Protein AF-A0A1H7N3N0-F1 (afdb_monomer)

Secondary structure (DSSP, 8-state):
------SS-GGG--HHHHHHHHHHHHHHHHHHHHHHHHHHHHHHHHHHHHHHHHHHHHHHHHHHHHHHHHHH-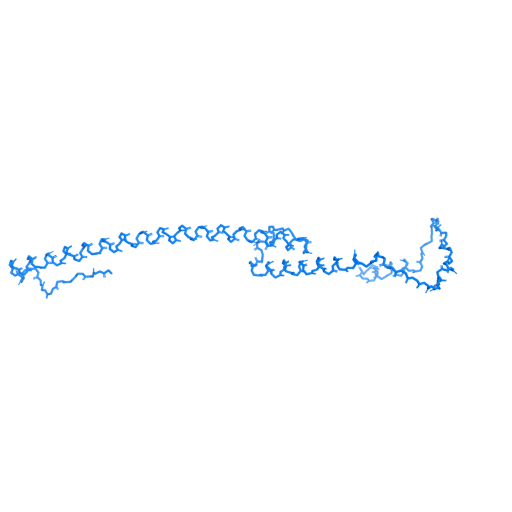--HHHHHHHS-HHHHHHHHHHHHHHHHHHHGGG-------------------------S----HHHHHHHHHHHHHHT-

Organism: Haloferax larsenii (NCBI:txid302484)

pLDDT: mean 78.75, std 17.28, range [38.41, 94.5]

Structure (mmCIF, N/CA/C/O backbone):
data_AF-A0A1H7N3N0-F1
#
_entry.id   AF-A0A1H7N3N0-F1
#
loop_
_atom_site.group_PDB
_atom_site.id
_atom_site.type_symbol
_atom_site.label_atom_id
_atom_site.label_alt_id
_atom_site.label_comp_id
_atom_site.label_asym_id
_atom_site.label_entity_id
_atom_site.label_seq_id
_atom_site.pdbx_PDB_ins_code
_atom_site.Cartn_x
_atom_site.Cartn_y
_atom_site.Cartn_z
_atom_site.occupancy
_atom_site.B_iso_or_equiv
_atom_site.auth_seq_id
_atom_site.auth_comp_id
_atom_site.auth_asym_id
_atom_site.auth_atom_id
_atom_site.pdbx_PDB_model_num
ATOM 1 N N . MET A 1 1 ? -7.868 1.789 20.346 1.00 76.38 1 MET A N 1
ATOM 2 C CA . MET A 1 1 ? -9.076 1.002 20.660 1.00 76.38 1 MET A CA 1
ATOM 3 C C . MET A 1 1 ? -9.154 0.824 22.167 1.00 76.38 1 MET A C 1
ATOM 5 O O . MET A 1 1 ? -8.214 0.307 22.762 1.00 76.38 1 MET A O 1
ATOM 9 N N . HIS A 1 2 ? -10.212 1.336 22.781 1.00 80.19 2 HIS A N 1
ATOM 10 C CA . HIS A 1 2 ? -10.445 1.282 24.217 1.00 80.19 2 HIS A CA 1
ATOM 11 C C . HIS A 1 2 ? -11.038 -0.070 24.599 1.00 80.19 2 HIS A C 1
ATOM 13 O O . HIS A 1 2 ? -12.062 -0.484 24.055 1.00 80.19 2 HIS A O 1
ATOM 19 N N . GLU A 1 3 ? -10.396 -0.742 25.548 1.00 79.00 3 GLU A N 1
ATOM 20 C CA . GLU A 1 3 ? -10.903 -1.964 26.162 1.00 79.00 3 GLU A CA 1
ATOM 21 C C . GLU A 1 3 ? -11.674 -1.606 27.436 1.00 79.00 3 GLU A C 1
ATOM 23 O O . GLU A 1 3 ? -11.268 -0.729 28.208 1.00 79.00 3 GLU A O 1
ATOM 28 N N . PHE A 1 4 ? -12.810 -2.267 27.644 1.00 80.06 4 PHE A N 1
ATOM 29 C CA . PHE A 1 4 ? -13.649 -2.052 28.813 1.00 80.06 4 PHE A CA 1
ATOM 30 C C . PHE A 1 4 ? -13.531 -3.231 29.774 1.00 80.06 4 PHE A C 1
ATOM 32 O O . PHE A 1 4 ? -13.734 -4.380 29.385 1.00 80.06 4 PHE A O 1
ATOM 39 N N . SER A 1 5 ? -13.234 -2.942 31.038 1.00 78.88 5 SER A N 1
ATOM 40 C CA . SER A 1 5 ? -13.177 -3.935 32.104 1.00 78.88 5 SER A CA 1
ATOM 41 C C . SER A 1 5 ? -13.944 -3.441 33.323 1.00 78.88 5 SER A C 1
ATOM 43 O O . SER A 1 5 ? -13.893 -2.266 33.686 1.00 78.88 5 SER A O 1
ATOM 45 N N . LEU A 1 6 ? -14.680 -4.357 33.949 1.00 81.38 6 LEU A N 1
ATOM 46 C CA . LEU A 1 6 ? -15.375 -4.081 35.197 1.00 81.38 6 LEU A CA 1
ATOM 47 C C . LEU A 1 6 ? -14.396 -4.236 36.361 1.00 81.38 6 LEU A C 1
ATOM 49 O O . LEU A 1 6 ? -13.661 -5.219 36.449 1.00 81.38 6 LEU A O 1
ATOM 53 N N . THR A 1 7 ? -14.398 -3.270 37.273 1.00 77.75 7 THR A N 1
ATOM 54 C CA . THR A 1 7 ? -13.578 -3.300 38.493 1.00 77.75 7 THR A CA 1
ATOM 55 C C . THR A 1 7 ? -14.161 -4.193 39.592 1.00 77.75 7 THR A C 1
ATOM 57 O O . THR A 1 7 ? -13.422 -4.587 40.494 1.00 77.75 7 THR A O 1
ATOM 60 N N . LYS A 1 8 ? -15.458 -4.525 39.521 1.00 84.19 8 LYS A N 1
ATOM 61 C CA . LYS A 1 8 ? -16.189 -5.431 40.423 1.00 84.19 8 LYS A CA 1
ATOM 62 C C . LYS A 1 8 ? -17.262 -6.198 39.649 1.00 84.19 8 LYS A C 1
ATOM 64 O O . LYS A 1 8 ? -17.670 -5.757 38.575 1.00 84.19 8 LYS A O 1
ATOM 69 N N . ASP A 1 9 ? -17.742 -7.304 40.211 1.00 85.81 9 ASP A N 1
ATOM 70 C CA . ASP A 1 9 ? -18.910 -7.996 39.666 1.00 85.81 9 ASP A CA 1
ATOM 71 C C . ASP A 1 9 ? -20.162 -7.113 39.753 1.00 85.81 9 ASP A C 1
ATOM 73 O O . ASP A 1 9 ? -20.356 -6.359 40.707 1.00 85.81 9 ASP A O 1
ATOM 77 N N . ILE A 1 10 ? -21.038 -7.239 38.755 1.00 83.31 10 ILE A N 1
ATOM 78 C CA . ILE A 1 10 ? -22.263 -6.431 38.611 1.00 83.31 10 ILE A CA 1
ATOM 79 C C . ILE A 1 10 ? -23.174 -6.567 39.843 1.00 83.31 10 ILE A C 1
ATOM 81 O O . ILE A 1 10 ? -23.857 -5.618 40.215 1.00 83.31 10 ILE A O 1
ATOM 85 N N . GLU A 1 11 ? -23.170 -7.733 40.495 1.00 86.44 11 GLU A N 1
ATOM 86 C CA . GLU A 1 11 ? -23.964 -8.010 41.702 1.00 86.44 11 GLU A CA 1
ATOM 87 C C . GLU A 1 11 ? -23.444 -7.283 42.956 1.00 86.44 11 GLU A C 1
ATOM 89 O O . GLU A 1 11 ? -24.184 -7.122 43.926 1.00 86.44 11 GLU A O 1
ATOM 94 N N . GLU A 1 12 ? -22.186 -6.836 42.939 1.00 88.56 12 GLU A N 1
ATOM 95 C CA . GLU A 1 12 ? -21.535 -6.121 44.042 1.00 88.56 12 GLU A CA 1
ATOM 96 C C . GLU A 1 12 ? -21.549 -4.596 43.856 1.00 88.56 12 GLU A C 1
ATOM 98 O O . GLU A 1 12 ? -21.113 -3.868 44.753 1.00 88.56 12 GLU A O 1
ATOM 103 N N . MET A 1 13 ? -22.031 -4.118 42.704 1.00 88.50 13 MET A N 1
ATOM 104 C CA . MET A 1 13 ? -22.108 -2.699 42.371 1.00 88.50 13 MET A CA 1
ATOM 105 C C . MET A 1 13 ? -23.418 -2.075 42.855 1.00 88.50 13 MET A C 1
ATOM 107 O O . MET A 1 13 ? -24.501 -2.641 42.686 1.00 88.50 13 MET A O 1
ATOM 111 N N . ASP A 1 14 ? -23.334 -0.874 43.427 1.00 90.88 14 ASP A N 1
ATOM 112 C CA . ASP A 1 14 ? -24.531 -0.090 43.738 1.00 90.88 14 ASP A CA 1
ATOM 113 C C . ASP A 1 14 ? -25.118 0.612 42.492 1.00 90.88 14 ASP A C 1
ATOM 115 O O . ASP A 1 14 ? -24.517 0.655 41.419 1.00 90.88 14 ASP A O 1
ATOM 119 N N . GLU A 1 15 ? -26.336 1.157 42.601 1.00 87.62 15 GLU A N 1
ATOM 120 C CA . GLU A 1 15 ? -27.025 1.809 41.471 1.00 87.62 15 GLU A CA 1
ATOM 121 C C . GLU A 1 15 ? -26.244 3.012 40.902 1.00 87.62 15 GLU A C 1
ATOM 123 O O . GLU A 1 15 ? -26.359 3.320 39.713 1.00 87.62 15 GLU A O 1
ATOM 128 N N . GLY A 1 16 ? -25.459 3.702 41.734 1.00 90.62 16 GLY A N 1
ATOM 129 C CA . GLY A 1 16 ? -24.619 4.820 41.309 1.00 90.62 16 GLY A CA 1
ATOM 130 C C . GLY A 1 16 ? -23.385 4.344 40.547 1.00 90.62 16 GLY A C 1
ATOM 131 O O . GLY A 1 16 ? -23.084 4.887 39.484 1.00 90.62 16 GLY A O 1
ATOM 132 N N . GLU A 1 17 ? -22.723 3.303 41.054 1.00 88.19 17 GLU A N 1
ATOM 133 C CA . GLU A 1 17 ? -21.602 2.627 40.397 1.00 88.19 17 GLU A CA 1
ATOM 134 C C . GLU A 1 17 ? -22.037 2.076 39.029 1.00 88.19 17 GLU A C 1
ATOM 136 O O . GLU A 1 17 ? -21.415 2.404 38.023 1.00 88.19 17 GLU A O 1
ATOM 141 N N . LEU A 1 18 ? -23.168 1.364 38.950 1.00 88.06 18 LEU A N 1
ATOM 142 C CA . LEU A 1 18 ? -23.697 0.824 37.689 1.00 88.06 18 LEU A CA 1
ATOM 143 C C . LEU A 1 18 ? -23.977 1.909 36.641 1.00 88.06 18 LEU A C 1
ATOM 145 O O . LEU A 1 18 ? -23.667 1.720 35.465 1.00 88.06 18 LEU A O 1
ATOM 149 N N . ARG A 1 19 ? -24.555 3.047 37.050 1.00 89.69 19 ARG A N 1
ATOM 150 C CA . ARG A 1 19 ? -24.789 4.177 36.136 1.00 89.69 19 ARG A CA 1
ATOM 151 C C . ARG A 1 19 ? -23.481 4.781 35.643 1.00 89.69 19 ARG A C 1
ATOM 153 O O . ARG A 1 19 ? -23.329 4.948 34.443 1.00 89.69 19 ARG A O 1
ATOM 160 N N . SER A 1 20 ? -22.532 5.041 36.541 1.00 89.31 20 SER A N 1
ATOM 161 C CA . SER A 1 20 ? -21.233 5.605 36.158 1.00 89.31 20 SER A CA 1
ATOM 162 C C . SER A 1 20 ? -20.467 4.680 35.214 1.00 89.31 20 SER A C 1
ATOM 164 O O . SER A 1 20 ? -19.852 5.141 34.260 1.00 89.31 20 SER A O 1
ATOM 166 N N . THR A 1 21 ? -20.507 3.374 35.471 1.00 89.44 21 THR A N 1
ATOM 167 C CA . THR A 1 21 ? -19.866 2.354 34.640 1.00 89.44 21 THR A CA 1
ATOM 168 C C . THR A 1 21 ? -20.527 2.251 33.263 1.00 89.44 21 THR A C 1
ATOM 170 O O . THR A 1 21 ? -19.831 2.081 32.264 1.00 89.44 21 THR A O 1
ATOM 173 N N . LEU A 1 22 ? -21.855 2.401 33.185 1.00 89.19 22 LEU A N 1
ATOM 174 C CA . LEU A 1 22 ? -22.575 2.482 31.913 1.00 89.19 22 LEU A CA 1
ATOM 175 C C . LEU A 1 22 ? -22.229 3.761 31.138 1.00 89.19 22 LEU A C 1
ATOM 177 O O . LEU A 1 22 ? -22.007 3.684 29.933 1.00 89.19 22 LEU A O 1
ATOM 181 N N . ASP A 1 23 ? -22.160 4.910 31.809 1.00 92.50 23 ASP A N 1
ATOM 182 C CA . ASP A 1 23 ? -21.795 6.182 31.179 1.00 92.50 23 ASP A CA 1
ATOM 183 C C . ASP A 1 23 ? -20.370 6.113 30.599 1.00 92.50 23 ASP A C 1
ATOM 185 O O . ASP A 1 23 ? -20.164 6.439 29.430 1.00 92.50 23 ASP A O 1
ATOM 189 N N . GLU A 1 24 ? -19.411 5.575 31.363 1.00 89.88 24 GLU A N 1
ATOM 190 C CA . GLU A 1 24 ? -18.029 5.354 30.910 1.00 89.88 24 GLU A CA 1
ATOM 191 C C . GLU A 1 24 ? -17.956 4.368 29.730 1.00 89.88 24 GLU A C 1
ATOM 193 O O . GLU A 1 24 ? -17.179 4.562 28.793 1.00 89.88 24 GLU A O 1
ATOM 198 N N . PHE A 1 25 ? -18.765 3.303 29.749 1.00 91.31 25 PHE A N 1
ATOM 199 C CA . PHE A 1 25 ? -18.850 2.366 28.629 1.00 91.31 25 PHE A CA 1
ATOM 200 C C . PHE A 1 25 ? -19.358 3.053 27.359 1.00 91.31 25 PHE A C 1
ATOM 202 O O . PHE A 1 25 ? -18.787 2.860 26.287 1.00 91.31 25 PHE A O 1
ATOM 209 N N . MET A 1 26 ? -20.422 3.851 27.472 1.00 92.75 26 MET A N 1
ATOM 210 C CA . MET A 1 26 ? -21.022 4.544 26.332 1.00 92.75 26 MET A CA 1
ATOM 211 C C . MET A 1 26 ? -20.077 5.594 25.742 1.00 92.75 26 MET A C 1
ATOM 213 O O . MET A 1 26 ? -20.003 5.711 24.520 1.00 92.75 26 MET A O 1
ATOM 217 N N . GLU A 1 27 ? -19.328 6.308 26.583 1.00 93.00 27 GLU A N 1
ATOM 218 C CA . GLU A 1 27 ? -18.291 7.250 26.152 1.00 93.00 27 GLU A CA 1
ATOM 219 C C . GLU A 1 27 ? -17.182 6.530 25.372 1.00 93.00 27 GLU A C 1
ATOM 221 O O . GLU A 1 27 ? -16.959 6.833 24.200 1.00 93.00 27 GLU A O 1
ATOM 226 N N . LYS A 1 28 ? -16.578 5.484 25.952 1.00 92.31 28 LYS A N 1
ATOM 227 C CA . LYS A 1 28 ? -15.534 4.692 25.274 1.00 92.31 28 LYS A CA 1
ATOM 228 C C . LYS A 1 28 ? -16.033 4.009 24.004 1.00 92.31 28 LYS A C 1
ATOM 230 O O . LYS A 1 28 ? -15.277 3.841 23.050 1.00 92.31 28 LYS A O 1
ATOM 235 N N . HIS A 1 29 ? -17.293 3.578 23.981 1.00 93.56 29 HIS A N 1
ATOM 236 C CA . HIS A 1 29 ? -17.906 3.016 22.783 1.00 93.56 29 HIS A CA 1
ATOM 237 C C . HIS A 1 29 ? -18.025 4.075 21.684 1.00 93.56 29 HIS A C 1
ATOM 239 O O . HIS A 1 29 ? -17.680 3.790 20.543 1.00 93.56 29 HIS A O 1
ATOM 245 N N . ALA A 1 30 ? -18.476 5.289 22.010 1.00 92.25 30 ALA A N 1
ATOM 246 C CA . ALA A 1 30 ? -18.555 6.381 21.044 1.00 92.25 30 ALA A CA 1
ATOM 247 C C . ALA A 1 30 ? -17.172 6.746 20.481 1.00 92.25 30 ALA A C 1
ATOM 249 O O . ALA A 1 30 ? -17.029 6.871 19.268 1.00 92.25 30 ALA A O 1
ATOM 250 N N . GLU A 1 31 ? -16.148 6.821 21.335 1.00 93.75 31 GLU A N 1
ATOM 251 C CA . GLU A 1 31 ? -14.759 7.045 20.912 1.00 93.75 31 GLU A CA 1
ATOM 252 C C . GLU A 1 31 ? -14.239 5.919 20.007 1.00 93.75 31 GLU A C 1
ATOM 254 O O . GLU A 1 31 ? -13.577 6.179 19.008 1.00 93.75 31 GLU A O 1
ATOM 259 N N . ASN A 1 32 ? -14.557 4.660 20.323 1.00 92.88 32 ASN A N 1
ATOM 260 C CA . ASN A 1 32 ? -14.174 3.517 19.496 1.00 92.88 32 ASN A CA 1
ATOM 261 C C . ASN A 1 32 ? -14.867 3.508 18.135 1.00 92.88 32 ASN A C 1
ATOM 263 O O . ASN A 1 32 ? -14.227 3.137 17.158 1.00 92.88 32 ASN A O 1
ATOM 267 N N . VAL A 1 33 ? -16.151 3.874 18.079 1.00 93.94 33 VAL A N 1
ATOM 268 C CA . VAL A 1 33 ? -16.883 4.002 16.812 1.00 93.94 33 VAL A CA 1
ATOM 269 C C . VAL A 1 33 ? -16.235 5.083 15.964 1.00 93.94 33 VAL A C 1
ATOM 271 O O . VAL A 1 33 ? -15.862 4.806 14.836 1.00 93.94 33 VAL A O 1
ATOM 274 N N . GLN A 1 34 ? -15.992 6.263 16.536 1.00 94.31 34 GLN A N 1
ATOM 275 C CA . GLN A 1 34 ? -15.339 7.345 15.807 1.00 94.31 34 GLN A CA 1
ATOM 276 C C . GLN A 1 34 ? -13.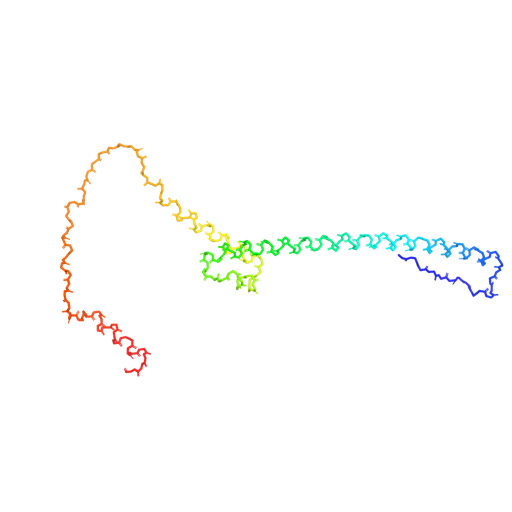943 6.943 15.309 1.00 94.31 34 GLN A C 1
ATOM 278 O O . GLN A 1 34 ? -13.630 7.132 14.144 1.00 94.31 34 GLN A O 1
ATOM 283 N N . ALA A 1 35 ? -13.122 6.329 16.165 1.00 92.50 35 ALA A N 1
ATOM 284 C CA . ALA A 1 35 ? -11.792 5.873 15.771 1.00 92.50 35 ALA A CA 1
ATOM 285 C C . ALA A 1 35 ? -11.827 4.754 14.716 1.00 92.50 35 ALA A C 1
ATOM 287 O O . ALA A 1 35 ? -10.849 4.565 13.999 1.00 92.50 35 ALA A O 1
ATOM 288 N N . PHE A 1 36 ? -12.909 3.974 14.658 1.00 93.75 36 PHE A N 1
ATOM 289 C CA . PHE A 1 36 ? -13.108 2.975 13.614 1.00 93.75 36 PHE A CA 1
ATOM 290 C C . PHE A 1 36 ? -13.518 3.631 12.295 1.00 93.75 36 PHE A C 1
ATOM 292 O O . PHE A 1 36 ? -12.947 3.275 11.272 1.00 93.75 36 PHE A O 1
ATOM 299 N N . ASP A 1 37 ? -14.432 4.602 12.334 1.00 94.31 37 ASP A N 1
ATOM 300 C CA . ASP A 1 37 ? -14.846 5.376 11.160 1.00 94.31 37 ASP A CA 1
ATOM 301 C C . ASP A 1 37 ? -13.635 6.110 10.547 1.00 94.31 37 ASP A C 1
ATOM 303 O O . ASP A 1 37 ? -13.376 5.989 9.353 1.00 94.31 37 ASP A O 1
ATOM 307 N N . ASP A 1 38 ? -12.818 6.768 11.380 1.00 94.31 38 ASP A N 1
ATOM 308 C CA . ASP A 1 38 ? -11.580 7.433 10.944 1.00 94.31 38 ASP A CA 1
ATOM 309 C C . ASP A 1 38 ? -10.595 6.432 10.297 1.00 94.31 38 ASP A C 1
ATOM 311 O O . ASP A 1 38 ? -9.940 6.735 9.300 1.00 94.31 38 ASP A O 1
ATOM 315 N N . LEU A 1 39 ? -10.490 5.213 10.845 1.00 93.69 39 LEU A N 1
ATOM 316 C CA . LEU A 1 39 ? -9.632 4.163 10.289 1.00 93.69 39 LEU A CA 1
ATOM 317 C C . LEU A 1 39 ? -10.174 3.631 8.954 1.00 93.69 39 LEU A C 1
ATOM 319 O O . LEU A 1 39 ? -9.390 3.295 8.071 1.00 93.69 39 LEU A O 1
ATOM 323 N N . GLU A 1 40 ? -11.494 3.512 8.809 1.00 94.38 40 GLU A N 1
ATOM 324 C CA . GLU A 1 40 ? -12.134 3.091 7.561 1.00 94.38 40 GLU A CA 1
ATOM 325 C C . GLU A 1 40 ? -11.855 4.103 6.442 1.00 94.38 40 GLU A C 1
ATOM 327 O O . GLU A 1 40 ? -11.458 3.699 5.345 1.00 94.38 40 GLU A O 1
ATOM 332 N N . ASP A 1 41 ? -11.944 5.399 6.751 1.00 94.50 41 ASP A N 1
ATOM 333 C CA . ASP A 1 41 ? -11.584 6.484 5.834 1.00 94.50 41 ASP A CA 1
ATOM 334 C C . ASP A 1 41 ? -10.093 6.432 5.445 1.00 94.50 41 ASP A C 1
ATOM 336 O O . ASP A 1 41 ? -9.756 6.501 4.259 1.00 94.50 41 ASP A O 1
ATOM 340 N N . GLU A 1 42 ? -9.185 6.242 6.412 1.00 93.94 42 GLU A N 1
ATOM 341 C CA . GLU A 1 42 ? -7.750 6.093 6.127 1.00 93.94 42 GLU A CA 1
ATOM 342 C C . GLU A 1 42 ? -7.464 4.869 5.245 1.00 93.94 42 GLU A C 1
ATOM 344 O O . GLU A 1 42 ? -6.672 4.943 4.304 1.00 93.94 42 GLU A O 1
ATOM 349 N N . VAL A 1 43 ? -8.104 3.729 5.524 1.00 93.81 43 VAL A N 1
ATOM 350 C CA . VAL A 1 43 ? -7.938 2.503 4.731 1.00 93.81 43 VAL A CA 1
ATOM 351 C C . VAL A 1 43 ? -8.424 2.710 3.300 1.00 93.81 43 VAL A C 1
ATOM 353 O O . VAL A 1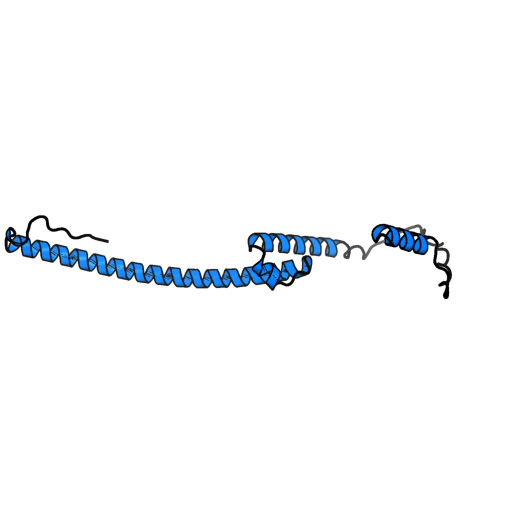 43 ? -7.742 2.271 2.372 1.00 93.81 43 VAL A O 1
ATOM 356 N N . ALA A 1 44 ? -9.554 3.393 3.104 1.00 94.38 44 ALA A N 1
ATOM 357 C CA . ALA A 1 44 ? -10.044 3.736 1.775 1.00 94.38 44 ALA A CA 1
ATOM 358 C C . ALA A 1 44 ? -9.039 4.624 1.021 1.00 94.38 44 ALA A C 1
ATOM 360 O O . ALA A 1 44 ? -8.666 4.301 -0.107 1.00 94.38 44 ALA A O 1
ATOM 361 N N . GLU A 1 45 ? -8.514 5.671 1.666 1.00 93.56 45 GLU A N 1
ATOM 362 C CA . GLU A 1 45 ? -7.505 6.554 1.069 1.00 93.56 45 GLU A CA 1
ATOM 363 C C . GLU A 1 45 ? -6.221 5.794 0.691 1.00 93.56 45 GLU A C 1
ATOM 365 O O . GLU A 1 45 ? -5.663 5.994 -0.391 1.00 93.56 45 GLU A O 1
ATOM 370 N N . TYR A 1 46 ? -5.728 4.909 1.563 1.00 93.38 46 TYR A N 1
ATOM 371 C CA . TYR A 1 46 ? -4.552 4.097 1.249 1.00 93.38 46 TYR A CA 1
ATOM 372 C C . TYR A 1 46 ? -4.825 3.091 0.134 1.00 93.38 46 TYR A C 1
ATOM 374 O O . TYR A 1 46 ? -3.939 2.876 -0.689 1.00 93.38 46 TYR A O 1
ATOM 382 N N . SER A 1 47 ? -6.024 2.510 0.070 1.00 94.06 47 SER A N 1
ATOM 383 C CA . SER A 1 47 ? -6.409 1.605 -1.015 1.00 94.06 47 SER A CA 1
ATOM 384 C C . SER A 1 47 ? -6.389 2.323 -2.363 1.00 94.06 47 SER A C 1
ATOM 386 O O . SER A 1 47 ? -5.763 1.835 -3.299 1.00 94.06 47 SER A O 1
ATOM 388 N N . GLU A 1 48 ? -6.985 3.515 -2.448 1.00 93.75 48 GLU A N 1
ATOM 389 C CA . GLU A 1 48 ? -6.967 4.329 -3.670 1.00 93.75 48 GLU A CA 1
ATOM 390 C C . GLU A 1 48 ? -5.538 4.718 -4.079 1.00 93.75 48 GLU A C 1
ATOM 392 O O . GLU A 1 48 ? -5.178 4.658 -5.255 1.00 93.75 48 GLU A O 1
ATOM 397 N N . LYS A 1 49 ? -4.684 5.079 -3.111 1.00 93.88 49 LYS A N 1
ATOM 398 C CA . LYS A 1 49 ? -3.270 5.384 -3.383 1.00 93.88 49 LYS A CA 1
ATOM 399 C C . LYS A 1 49 ? -2.493 4.170 -3.875 1.00 93.88 49 LYS A C 1
ATOM 401 O O . LYS A 1 49 ? -1.631 4.332 -4.734 1.00 93.88 49 LYS A O 1
ATOM 406 N N . VAL A 1 50 ? -2.751 2.986 -3.322 1.00 93.81 50 VAL A N 1
ATOM 407 C CA . VAL A 1 50 ? -2.103 1.746 -3.765 1.00 93.81 50 VAL A CA 1
ATOM 408 C C . VAL A 1 50 ? -2.511 1.434 -5.199 1.00 93.81 50 VAL A C 1
ATOM 410 O O . VAL A 1 50 ? -1.624 1.247 -6.022 1.00 93.81 50 VAL A O 1
ATOM 413 N N . GLU A 1 51 ? -3.804 1.485 -5.526 1.00 94.00 51 GLU A N 1
ATOM 414 C CA . GLU A 1 51 ? -4.280 1.261 -6.899 1.00 94.00 51 GLU A CA 1
ATOM 415 C C . GLU A 1 51 ? -3.662 2.259 -7.893 1.00 94.00 51 GLU A C 1
ATOM 417 O O . GLU A 1 51 ? -3.231 1.876 -8.981 1.00 94.00 51 GLU A O 1
ATOM 422 N N . ALA A 1 52 ? -3.554 3.537 -7.511 1.00 94.50 52 ALA A N 1
ATOM 423 C CA . ALA A 1 52 ? -2.902 4.548 -8.341 1.00 94.50 52 ALA A CA 1
ATOM 424 C C . ALA A 1 52 ? -1.407 4.250 -8.559 1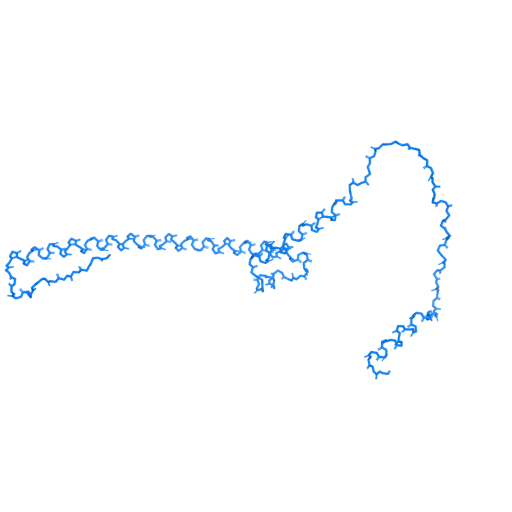.00 94.50 52 ALA A C 1
ATOM 426 O O . ALA A 1 52 ? -0.928 4.303 -9.690 1.00 94.50 52 ALA A O 1
ATOM 427 N N . LEU A 1 53 ? -0.676 3.898 -7.496 1.00 94.00 53 LEU A N 1
ATOM 428 C CA . LEU A 1 53 ? 0.748 3.564 -7.579 1.00 94.00 53 LEU A CA 1
ATOM 429 C C . LEU A 1 53 ? 1.005 2.274 -8.365 1.00 94.00 53 LEU A C 1
ATOM 431 O O . LEU A 1 53 ? 2.014 2.182 -9.059 1.00 94.00 53 LEU A O 1
ATOM 435 N N . GLU A 1 54 ? 0.116 1.286 -8.271 1.00 92.44 54 GLU A N 1
ATOM 436 C CA . GLU A 1 54 ? 0.185 0.066 -9.078 1.00 92.44 54 GLU A CA 1
ATOM 437 C C . GLU A 1 54 ? -0.004 0.382 -10.568 1.00 92.44 54 GLU A C 1
ATOM 439 O O . GLU A 1 54 ? 0.769 -0.109 -11.392 1.00 92.44 54 GLU A O 1
ATOM 444 N N . GLY A 1 55 ? -0.945 1.268 -10.915 1.00 92.69 55 GLY A N 1
ATOM 445 C CA . GLY A 1 55 ? -1.123 1.741 -12.292 1.00 92.69 55 GLY A CA 1
ATOM 446 C C . GLY A 1 55 ? 0.074 2.543 -12.823 1.00 92.69 55 GLY A C 1
ATOM 447 O O . GLY A 1 55 ? 0.503 2.351 -13.967 1.00 92.69 55 GLY A O 1
ATOM 448 N N . ASP A 1 56 ? 0.660 3.408 -11.990 1.00 92.44 56 ASP A N 1
ATOM 449 C CA . ASP A 1 56 ? 1.884 4.143 -12.332 1.00 92.44 56 ASP A CA 1
ATOM 450 C C . ASP A 1 56 ? 3.067 3.184 -12.543 1.00 92.44 56 ASP A C 1
ATOM 452 O O . ASP A 1 56 ? 3.863 3.371 -13.467 1.00 92.44 56 ASP A O 1
ATOM 456 N N . LEU A 1 57 ? 3.172 2.134 -11.721 1.00 90.75 57 LEU A N 1
ATOM 457 C CA . LEU A 1 57 ? 4.206 1.108 -11.839 1.00 90.75 57 LEU A CA 1
ATOM 458 C C . LEU A 1 57 ? 4.060 0.318 -13.141 1.00 90.75 57 LEU A C 1
ATOM 460 O O . LEU A 1 57 ? 5.053 0.161 -13.845 1.00 90.75 57 LEU A O 1
ATOM 464 N N . GLU A 1 58 ? 2.853 -0.134 -13.490 1.00 90.62 58 GLU A N 1
ATOM 465 C CA . GLU A 1 58 ? 2.588 -0.843 -14.751 1.00 90.62 58 GLU A CA 1
ATOM 466 C C . GLU A 1 58 ? 2.946 0.027 -15.966 1.00 90.62 58 GLU A C 1
ATOM 468 O O . GLU A 1 58 ? 3.617 -0.424 -16.902 1.00 90.62 58 GLU A O 1
ATOM 473 N N . THR A 1 59 ? 2.568 1.308 -15.918 1.00 91.38 59 THR A N 1
ATOM 474 C CA . THR A 1 59 ? 2.887 2.281 -16.970 1.00 91.38 59 THR A CA 1
ATOM 475 C C . THR A 1 59 ? 4.397 2.481 -17.100 1.00 91.38 59 THR A C 1
ATOM 477 O O . THR A 1 59 ? 4.938 2.436 -18.206 1.00 91.38 59 THR A O 1
ATOM 480 N N . ALA A 1 60 ? 5.098 2.672 -15.979 1.00 89.06 60 ALA A N 1
ATOM 481 C CA . ALA A 1 60 ? 6.546 2.848 -15.964 1.00 89.06 60 ALA A CA 1
ATOM 482 C C . ALA A 1 60 ? 7.276 1.589 -16.449 1.00 89.06 60 ALA A C 1
ATOM 484 O O . ALA A 1 60 ? 8.199 1.682 -17.255 1.00 89.06 60 ALA A O 1
ATOM 485 N N . GLN A 1 61 ? 6.854 0.411 -15.992 1.00 90.31 61 GLN A N 1
ATOM 486 C CA . GLN A 1 61 ? 7.465 -0.859 -16.368 1.00 90.31 61 GLN A CA 1
ATOM 487 C C . GLN A 1 61 ? 7.319 -1.125 -17.866 1.00 90.31 61 GLN A C 1
ATOM 489 O O . GLN A 1 61 ? 8.299 -1.493 -18.507 1.00 90.31 61 GLN A O 1
ATOM 494 N N . THR A 1 62 ? 6.141 -0.857 -18.433 1.00 91.88 62 THR A N 1
ATOM 495 C CA . THR A 1 62 ? 5.913 -0.949 -19.882 1.00 91.88 62 THR A CA 1
ATOM 496 C C . THR A 1 62 ? 6.807 0.030 -20.640 1.00 91.88 62 THR A C 1
ATOM 498 O O . THR A 1 62 ? 7.525 -0.378 -21.547 1.00 91.88 62 THR A O 1
ATOM 501 N N . TYR A 1 63 ? 6.845 1.300 -20.222 1.00 91.31 63 TYR A N 1
ATOM 502 C CA . TYR A 1 63 ? 7.666 2.332 -20.862 1.00 91.31 63 TYR A CA 1
ATOM 503 C C . TYR A 1 63 ? 9.159 1.972 -20.905 1.00 91.31 63 TYR A C 1
ATOM 505 O O . TYR A 1 63 ? 9.806 2.081 -21.947 1.00 91.31 63 TYR A O 1
ATOM 513 N N . PHE A 1 64 ? 9.725 1.530 -19.779 1.00 91.81 64 PHE A N 1
ATOM 514 C CA . PHE A 1 64 ? 11.136 1.148 -19.743 1.00 91.81 64 PHE A CA 1
ATOM 515 C C . PHE A 1 64 ? 11.392 -0.164 -20.485 1.00 91.81 64 PHE A C 1
ATOM 517 O O . PHE A 1 64 ? 12.443 -0.306 -21.105 1.00 91.81 64 PHE A O 1
ATOM 524 N N . ALA A 1 65 ? 10.449 -1.106 -20.469 1.00 92.44 65 ALA A N 1
ATOM 525 C CA . ALA A 1 65 ? 10.582 -2.350 -21.216 1.00 92.44 65 ALA A CA 1
ATOM 526 C C . ALA A 1 65 ? 10.541 -2.125 -22.732 1.00 92.44 65 ALA A C 1
ATOM 528 O O . ALA A 1 65 ? 11.248 -2.818 -23.455 1.00 92.44 65 ALA A O 1
ATOM 529 N N . GLU A 1 66 ? 9.761 -1.158 -23.225 1.00 91.50 66 GLU A N 1
ATOM 530 C CA . GLU A 1 66 ? 9.776 -0.754 -24.638 1.00 91.50 66 GLU A CA 1
ATOM 531 C C . GLU A 1 66 ? 11.157 -0.213 -25.031 1.00 91.50 66 GLU A C 1
ATOM 533 O O . GLU A 1 66 ? 11.774 -0.726 -25.961 1.00 91.50 66 GLU A O 1
ATOM 538 N N . LYS A 1 67 ? 11.710 0.724 -24.250 1.00 89.75 67 LYS A N 1
ATOM 539 C CA . LYS A 1 67 ? 13.070 1.244 -24.478 1.00 89.75 67 LYS A CA 1
ATOM 540 C C . LYS A 1 67 ? 14.145 0.154 -24.422 1.00 89.75 67 LYS A C 1
ATOM 542 O O . LYS A 1 67 ? 15.034 0.095 -25.265 1.00 89.75 67 LYS A O 1
ATOM 547 N N . ALA A 1 68 ? 14.074 -0.725 -23.425 1.00 89.88 68 ALA A N 1
ATOM 548 C CA . ALA A 1 68 ? 15.023 -1.823 -23.280 1.00 89.88 68 ALA A CA 1
ATOM 549 C C . ALA A 1 68 ? 14.870 -2.871 -24.397 1.00 89.88 68 ALA A C 1
ATOM 551 O O . ALA A 1 68 ? 15.856 -3.498 -24.786 1.00 89.88 68 ALA A O 1
ATOM 552 N N . SER A 1 69 ? 13.659 -3.070 -24.927 1.00 90.69 69 SER A N 1
ATOM 553 C CA . SER A 1 69 ? 13.383 -3.959 -26.063 1.00 90.69 69 SER A CA 1
ATOM 554 C C . SER A 1 69 ? 14.119 -3.501 -27.316 1.00 90.69 69 SER A C 1
ATOM 556 O O . SER A 1 69 ? 14.733 -4.330 -27.985 1.00 90.69 69 SER A O 1
ATOM 558 N N . ASP A 1 70 ? 14.135 -2.200 -27.603 1.00 85.94 70 ASP A N 1
ATOM 559 C CA . ASP A 1 70 ? 14.816 -1.660 -28.787 1.00 85.94 70 ASP A CA 1
ATOM 560 C C . ASP A 1 70 ? 16.327 -1.953 -28.770 1.00 85.94 70 ASP A C 1
ATOM 562 O O . ASP A 1 70 ? 16.922 -2.279 -29.799 1.00 85.94 70 ASP A O 1
ATOM 566 N N . TYR A 1 71 ? 16.942 -1.947 -27.586 1.00 86.31 71 TYR A N 1
ATOM 567 C CA . TYR A 1 71 ? 18.355 -2.288 -27.408 1.00 86.31 71 TYR A CA 1
ATOM 568 C C . TYR A 1 71 ? 18.616 -3.799 -27.344 1.00 86.31 71 TYR A C 1
ATOM 570 O O . TYR A 1 71 ? 19.483 -4.337 -28.040 1.00 86.31 71 TYR A O 1
ATOM 578 N N . THR A 1 72 ? 17.854 -4.527 -26.528 1.00 85.44 72 THR A N 1
ATOM 579 C CA . THR A 1 72 ? 18.088 -5.959 -26.266 1.00 85.44 72 THR A CA 1
ATOM 580 C C . THR A 1 72 ? 17.494 -6.883 -27.327 1.00 85.44 72 THR A C 1
ATOM 582 O O . THR A 1 72 ? 17.867 -8.056 -27.390 1.00 85.44 72 THR A O 1
ATOM 585 N N . HIS A 1 73 ? 16.601 -6.367 -28.174 1.00 88.50 73 HIS A N 1
ATOM 586 C CA . HIS A 1 73 ? 15.828 -7.114 -29.169 1.00 88.50 73 HIS A CA 1
ATOM 587 C C . HIS A 1 73 ? 14.995 -8.256 -28.559 1.00 88.50 73 HIS A C 1
ATOM 589 O O . HIS A 1 73 ? 14.715 -9.261 -29.220 1.00 88.50 73 HIS A O 1
ATOM 595 N N . LEU A 1 74 ? 14.634 -8.126 -27.281 1.00 90.19 74 LEU A N 1
ATOM 596 C CA . LEU A 1 74 ? 13.721 -9.023 -26.583 1.00 90.19 74 LEU A CA 1
ATOM 597 C C . LEU A 1 74 ? 12.322 -8.419 -26.585 1.00 90.19 74 LEU A C 1
ATOM 599 O O . LEU A 1 74 ? 12.176 -7.215 -26.422 1.00 90.19 74 LEU A O 1
ATOM 603 N N . ASP A 1 75 ? 11.298 -9.263 -26.699 1.00 92.06 75 ASP A N 1
ATOM 604 C CA . ASP A 1 75 ? 9.913 -8.801 -26.627 1.00 92.06 75 ASP A CA 1
ATOM 605 C C . ASP A 1 75 ? 9.646 -8.084 -25.292 1.00 92.06 75 ASP A C 1
ATOM 607 O O . ASP A 1 75 ? 10.008 -8.582 -24.221 1.00 92.06 75 ASP A O 1
ATOM 611 N N . THR A 1 76 ? 8.952 -6.945 -25.347 1.00 89.94 76 THR A N 1
ATOM 612 C CA . THR A 1 76 ? 8.583 -6.129 -24.178 1.00 89.94 76 THR A CA 1
ATOM 613 C C . THR A 1 76 ? 7.915 -6.960 -23.081 1.00 89.94 76 THR A C 1
ATOM 615 O O . THR A 1 76 ? 8.263 -6.830 -21.912 1.00 89.94 76 THR A O 1
ATOM 618 N N . GLU A 1 77 ? 7.017 -7.881 -23.447 1.00 90.38 77 GLU A N 1
ATOM 619 C CA . GLU A 1 77 ? 6.340 -8.782 -22.502 1.00 90.38 77 GLU A CA 1
ATOM 620 C C . GLU A 1 77 ? 7.334 -9.677 -21.744 1.00 90.38 77 GLU A C 1
ATOM 622 O O . GLU A 1 77 ? 7.218 -9.866 -20.535 1.00 90.38 77 GLU A O 1
ATOM 627 N N . VAL A 1 78 ? 8.368 -10.176 -22.428 1.00 90.12 78 VAL A N 1
ATOM 628 C CA . VAL A 1 78 ? 9.416 -10.996 -21.806 1.00 90.12 78 VAL A CA 1
ATOM 629 C C . VAL A 1 78 ? 10.257 -10.156 -20.851 1.00 90.12 78 VAL A C 1
ATOM 631 O O . VAL A 1 78 ? 10.659 -10.654 -19.798 1.00 90.12 78 VAL A O 1
ATOM 634 N N . ILE A 1 79 ? 10.508 -8.890 -21.188 1.00 89.31 79 ILE A N 1
ATOM 635 C CA . ILE A 1 79 ? 11.259 -7.976 -20.326 1.00 89.31 79 ILE A CA 1
ATOM 636 C C . ILE A 1 79 ? 10.460 -7.670 -19.052 1.00 89.31 79 ILE A C 1
ATOM 638 O O . ILE A 1 79 ? 10.976 -7.862 -17.952 1.00 89.31 79 ILE A O 1
ATOM 642 N N . VAL A 1 80 ? 9.183 -7.303 -19.188 1.00 91.12 80 VAL A N 1
ATOM 643 C CA . VAL A 1 80 ? 8.275 -7.026 -18.061 1.00 91.12 80 VAL A CA 1
ATOM 644 C C . VAL A 1 80 ? 8.134 -8.240 -17.134 1.00 91.12 80 VAL A C 1
ATOM 646 O O . VAL A 1 80 ? 8.157 -8.091 -15.914 1.00 91.12 80 VAL A O 1
ATOM 649 N N . GLU A 1 81 ? 8.016 -9.454 -17.681 1.00 90.62 81 GLU A N 1
ATOM 650 C CA . GLU A 1 81 ? 7.835 -10.670 -16.876 1.00 90.62 81 GLU A CA 1
ATOM 651 C C . GLU A 1 81 ? 9.110 -11.158 -16.172 1.00 90.62 81 GLU A C 1
ATOM 653 O O . GLU A 1 81 ? 9.027 -11.857 -15.156 1.00 90.62 81 GLU A O 1
ATOM 658 N N . ARG A 1 82 ? 10.293 -10.892 -16.740 1.00 91.69 82 ARG A N 1
ATOM 659 C CA . ARG A 1 82 ? 11.554 -11.512 -16.292 1.00 91.69 82 ARG A CA 1
ATOM 660 C C . ARG A 1 82 ? 12.491 -10.576 -15.558 1.00 91.69 82 ARG A C 1
ATOM 662 O O . ARG A 1 82 ? 13.333 -11.082 -14.816 1.00 91.69 82 ARG A O 1
ATOM 669 N N . PHE A 1 83 ? 12.345 -9.272 -15.746 1.00 91.00 83 PHE A N 1
ATOM 670 C CA . PHE A 1 83 ? 13.209 -8.272 -15.141 1.00 91.00 83 PHE A CA 1
ATOM 671 C C . PHE A 1 83 ? 12.421 -7.405 -14.170 1.00 91.00 83 PHE A C 1
ATOM 673 O O . PHE A 1 83 ? 11.249 -7.084 -14.367 1.00 91.00 83 PHE A O 1
ATOM 680 N N . SER A 1 84 ? 13.086 -7.019 -13.087 1.00 91.00 84 SER A N 1
ATOM 681 C CA . SER A 1 84 ? 12.556 -6.003 -12.189 1.00 91.00 84 SER A CA 1
ATOM 682 C C . SER A 1 84 ? 12.552 -4.633 -12.873 1.00 91.00 84 SER A C 1
ATOM 684 O O . SER A 1 84 ? 13.324 -4.373 -13.800 1.00 91.00 84 SER A O 1
ATOM 686 N N . LEU A 1 85 ? 11.716 -3.715 -12.382 1.00 88.56 85 LEU A N 1
ATOM 687 C CA . LEU A 1 85 ? 11.683 -2.336 -12.880 1.00 88.56 85 LEU A CA 1
ATOM 688 C C . LEU A 1 85 ? 13.070 -1.674 -12.822 1.00 88.56 85 LEU A C 1
ATOM 690 O O . LEU A 1 85 ? 13.450 -0.982 -13.756 1.00 88.56 85 LEU A O 1
ATOM 694 N N . ALA A 1 86 ? 13.841 -1.915 -11.758 1.00 91.44 86 ALA A N 1
ATOM 695 C CA . ALA A 1 86 ? 15.182 -1.350 -11.606 1.00 91.44 86 ALA A CA 1
ATOM 696 C C . ALA A 1 86 ? 16.155 -1.845 -12.690 1.00 91.44 86 ALA A C 1
ATOM 698 O O . ALA A 1 86 ? 16.852 -1.034 -13.290 1.00 91.44 86 ALA A O 1
ATOM 699 N N . GLU A 1 87 ? 16.156 -3.149 -12.979 1.00 90.25 87 GLU A N 1
ATOM 700 C CA . GLU A 1 87 ? 16.971 -3.737 -14.056 1.00 90.25 87 GLU A CA 1
ATOM 701 C C . GLU A 1 87 ? 16.517 -3.237 -15.433 1.00 90.25 87 GLU A C 1
ATOM 703 O O . GLU A 1 87 ? 17.333 -2.967 -16.307 1.00 90.25 87 GLU A O 1
ATOM 708 N N . THR A 1 88 ? 15.208 -3.060 -15.616 1.00 89.31 88 THR A N 1
ATOM 709 C CA . THR A 1 88 ? 14.647 -2.538 -16.868 1.00 89.31 88 THR A CA 1
ATOM 710 C C . THR A 1 88 ? 15.027 -1.069 -17.086 1.00 89.31 88 THR A C 1
ATOM 712 O O . THR A 1 88 ? 15.331 -0.675 -18.207 1.00 89.31 88 THR A O 1
ATOM 715 N N . ILE A 1 89 ? 15.068 -0.261 -16.020 1.00 91.50 89 ILE A N 1
ATOM 716 C CA . ILE A 1 89 ? 15.554 1.127 -16.062 1.00 91.50 89 ILE A CA 1
ATOM 717 C C . ILE A 1 89 ? 17.040 1.173 -16.428 1.00 91.50 89 ILE A C 1
ATOM 719 O O . ILE A 1 89 ? 17.433 2.013 -17.229 1.00 91.50 89 ILE A O 1
ATOM 723 N N . GLU A 1 90 ? 17.858 0.286 -15.858 1.00 90.81 90 GLU A N 1
ATOM 724 C CA . GLU A 1 90 ? 19.288 0.205 -16.176 1.00 90.81 90 GLU A CA 1
ATOM 725 C C . GLU A 1 90 ? 19.503 -0.139 -17.657 1.00 90.81 90 GLU A C 1
ATOM 727 O O . GLU A 1 90 ? 20.200 0.592 -18.355 1.00 90.81 90 GLU A O 1
ATOM 732 N N . LEU A 1 91 ? 18.805 -1.159 -18.170 1.00 87.81 91 LEU A N 1
ATOM 733 C CA . LEU A 1 91 ? 18.852 -1.538 -19.587 1.00 87.81 91 LEU A CA 1
ATOM 734 C C . LEU A 1 91 ? 18.359 -0.426 -20.521 1.00 87.81 91 LEU A C 1
ATOM 736 O O . LEU A 1 91 ? 18.932 -0.214 -21.586 1.00 87.81 91 LEU A O 1
ATOM 740 N N . ALA A 1 92 ? 17.303 0.293 -20.135 1.00 88.50 92 ALA A N 1
ATOM 741 C CA . ALA A 1 92 ? 16.814 1.438 -20.897 1.00 88.50 92 ALA A CA 1
ATOM 742 C C . ALA A 1 92 ? 17.800 2.620 -20.875 1.00 88.50 92 ALA A C 1
ATOM 744 O O . ALA A 1 92 ? 17.872 3.364 -21.849 1.00 88.50 92 ALA A O 1
ATOM 745 N N . GLY A 1 93 ? 18.559 2.794 -19.790 1.00 89.19 93 GLY A N 1
ATOM 746 C CA . GLY A 1 93 ? 19.636 3.781 -19.707 1.00 89.19 93 GLY A CA 1
ATOM 747 C C . GLY A 1 93 ? 20.807 3.433 -20.625 1.00 89.19 93 GLY A C 1
ATOM 748 O O . GLY A 1 93 ? 21.258 4.284 -21.382 1.00 89.19 93 GLY A O 1
ATOM 749 N N . GLU A 1 94 ? 21.234 2.167 -20.634 1.00 86.50 94 GLU A N 1
ATOM 750 C CA . GLU A 1 94 ? 22.267 1.683 -21.563 1.00 86.50 94 GLU A CA 1
ATOM 751 C C . GLU A 1 94 ? 21.848 1.841 -23.033 1.00 86.50 94 GLU A C 1
ATOM 753 O O . GLU A 1 94 ? 22.673 2.188 -23.877 1.00 86.50 94 GLU A O 1
ATOM 758 N N . ALA A 1 95 ? 20.564 1.623 -23.337 1.00 83.31 95 ALA A N 1
ATOM 759 C CA . ALA A 1 95 ? 19.996 1.858 -24.662 1.00 83.31 95 ALA A CA 1
ATOM 760 C C . ALA A 1 95 ? 20.135 3.327 -25.096 1.00 83.31 95 ALA A C 1
ATOM 762 O O . ALA A 1 95 ? 20.577 3.612 -26.208 1.00 83.31 95 ALA A O 1
ATOM 763 N N . GLU A 1 96 ? 19.778 4.254 -24.205 1.00 83.31 96 GLU A N 1
ATOM 764 C CA . GLU A 1 96 ? 19.820 5.695 -24.461 1.00 83.31 96 GLU A CA 1
ATOM 765 C C . GLU A 1 96 ? 21.263 6.199 -24.631 1.00 83.31 96 GLU A C 1
ATOM 767 O O . GLU A 1 96 ? 21.544 6.984 -25.539 1.00 83.31 96 GLU A O 1
ATOM 772 N N . ASP A 1 97 ? 22.197 5.686 -23.827 1.00 83.00 97 ASP A N 1
ATOM 773 C CA . ASP A 1 97 ? 23.624 5.985 -23.963 1.00 83.00 97 ASP A CA 1
ATOM 774 C C . ASP A 1 97 ? 24.188 5.461 -25.301 1.00 83.00 97 ASP A C 1
ATO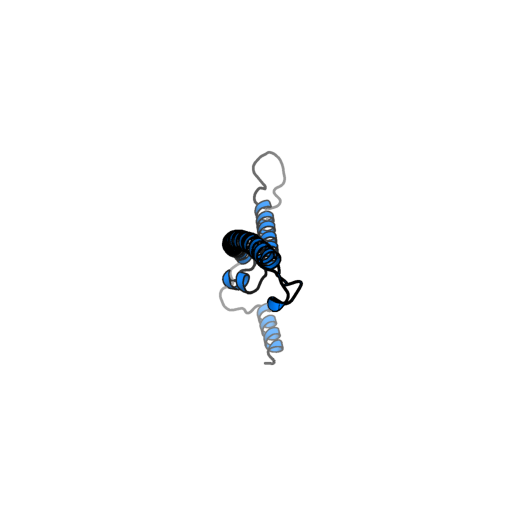M 776 O O . ASP A 1 97 ? 24.942 6.166 -25.977 1.00 83.00 97 ASP A O 1
ATOM 780 N N . ALA A 1 98 ? 23.785 4.261 -25.736 1.00 75.94 98 ALA A N 1
ATOM 781 C CA . ALA A 1 98 ? 24.207 3.688 -27.016 1.00 75.94 98 ALA A CA 1
ATOM 782 C C . ALA A 1 98 ? 23.659 4.463 -28.231 1.00 75.94 98 ALA A C 1
ATOM 784 O O . ALA A 1 98 ? 24.375 4.656 -29.219 1.00 75.94 98 ALA A O 1
ATOM 785 N N . GLU A 1 99 ? 22.412 4.941 -28.170 1.00 73.12 99 GLU A N 1
ATOM 786 C CA . GLU A 1 99 ? 21.846 5.826 -29.198 1.00 73.12 99 GLU A CA 1
ATOM 787 C C . GLU A 1 99 ? 22.565 7.181 -29.246 1.00 73.12 99 GLU A C 1
ATOM 789 O O . GLU A 1 99 ? 22.850 7.698 -30.331 1.00 73.12 99 GLU A O 1
ATOM 794 N N . ALA A 1 100 ? 22.912 7.743 -28.085 1.00 73.12 100 ALA A N 1
ATOM 795 C CA . ALA A 1 100 ? 23.656 8.993 -28.001 1.00 73.12 100 ALA A CA 1
ATOM 796 C C . ALA A 1 100 ? 25.074 8.864 -28.583 1.00 73.12 100 ALA A C 1
ATOM 798 O O . ALA A 1 100 ? 25.521 9.763 -29.297 1.00 73.12 100 ALA A O 1
ATOM 799 N N . GLU A 1 101 ? 25.769 7.746 -28.348 1.00 61.22 101 GLU A N 1
ATOM 800 C CA . GLU A 1 101 ? 27.077 7.478 -28.961 1.00 61.22 101 GLU A CA 1
ATOM 801 C C . GLU A 1 101 ? 26.986 7.329 -30.488 1.00 61.22 101 GLU A C 1
ATOM 803 O O . GLU A 1 101 ? 27.840 7.857 -31.203 1.00 61.22 101 GLU A O 1
ATOM 808 N N . PHE A 1 102 ? 25.930 6.693 -31.011 1.00 57.19 102 PHE A N 1
ATOM 809 C CA . PHE A 1 102 ? 25.716 6.564 -32.458 1.00 57.19 102 PHE A CA 1
ATOM 810 C C . PHE A 1 102 ? 25.357 7.903 -33.133 1.00 57.19 102 PHE A C 1
ATOM 812 O O . PHE A 1 102 ? 25.692 8.121 -34.296 1.00 57.19 102 PHE A O 1
ATOM 819 N N . SER A 1 103 ? 24.720 8.828 -32.407 1.00 56.50 103 SER A N 1
ATOM 820 C CA . SER A 1 103 ? 24.356 10.160 -32.911 1.00 56.50 103 SER A CA 1
ATOM 821 C C . SER A 1 103 ? 25.517 11.166 -32.939 1.00 56.50 103 SER A C 1
ATOM 823 O O . SER A 1 103 ? 25.395 12.198 -33.596 1.00 56.50 103 SER A O 1
ATOM 825 N N . VAL A 1 104 ? 26.628 10.914 -32.238 1.00 51.81 104 VAL A N 1
ATOM 826 C CA . VAL A 1 104 ? 27.768 11.851 -32.152 1.00 51.81 104 VAL A CA 1
ATOM 827 C C . VAL A 1 104 ? 28.737 11.734 -33.342 1.00 51.81 104 VAL A C 1
ATOM 829 O O . VAL A 1 104 ? 29.513 12.657 -33.585 1.00 51.81 104 VAL A O 1
ATOM 832 N N . GLU A 1 105 ? 28.683 10.660 -34.139 1.00 50.91 105 GLU A N 1
ATOM 833 C CA . GLU A 1 105 ? 29.554 10.495 -35.321 1.00 50.91 105 GLU A CA 1
ATOM 834 C C . GLU A 1 105 ? 28.996 11.091 -36.637 1.00 50.91 105 GLU A C 1
ATOM 836 O O . GLU A 1 105 ? 29.725 11.105 -37.628 1.00 50.91 105 GLU A O 1
ATOM 841 N N . ASP A 1 106 ? 27.774 11.647 -36.663 1.00 46.66 106 ASP A N 1
ATOM 842 C CA . ASP A 1 106 ? 27.131 12.217 -37.874 1.00 46.66 106 ASP A CA 1
ATOM 843 C C . ASP A 1 106 ? 26.862 13.739 -37.791 1.00 46.66 106 ASP A C 1
ATOM 845 O O . ASP A 1 106 ? 25.947 14.257 -38.418 1.00 46.66 106 ASP A O 1
ATOM 849 N N . GLU A 1 107 ? 27.659 14.493 -37.024 1.00 42.47 107 GLU A N 1
ATOM 850 C CA . GLU A 1 107 ? 27.700 15.974 -37.101 1.00 42.47 107 GLU A CA 1
ATOM 851 C C . GLU A 1 107 ? 29.129 16.511 -37.302 1.00 42.47 107 GLU A C 1
ATOM 853 O O . GLU A 1 107 ? 29.489 17.616 -36.894 1.00 42.47 107 GLU A O 1
ATOM 858 N N . GLY A 1 108 ? 29.982 15.716 -37.947 1.00 50.09 108 GLY A N 1
A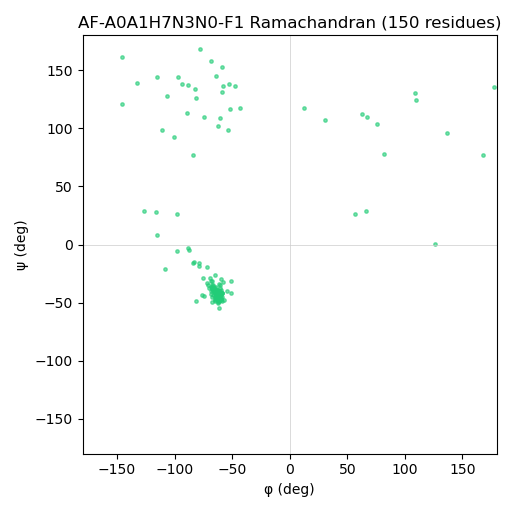TOM 859 C CA . GLY A 1 108 ? 31.275 16.176 -38.432 1.00 50.09 108 GLY A CA 1
ATOM 860 C C . GLY A 1 108 ? 31.221 16.473 -39.923 1.00 50.09 108 GLY A C 1
ATOM 861 O O . GLY A 1 108 ? 31.473 15.549 -40.690 1.00 50.09 108 GLY A O 1
ATOM 862 N N . ASP A 1 109 ? 30.944 17.736 -40.281 1.00 45.75 109 ASP A N 1
ATOM 863 C CA . ASP A 1 109 ? 31.506 18.491 -41.428 1.00 45.75 109 ASP A CA 1
ATOM 864 C C . ASP A 1 109 ? 30.452 19.303 -42.206 1.00 45.75 109 ASP A C 1
ATOM 866 O O . ASP A 1 109 ? 29.841 18.763 -43.119 1.00 45.75 109 ASP A O 1
ATOM 870 N N . GLU A 1 110 ? 30.292 20.601 -41.894 1.00 46.41 110 GLU A N 1
ATOM 871 C CA . GLU A 1 110 ? 30.124 21.650 -42.922 1.00 46.41 110 GLU A CA 1
ATOM 872 C C . GLU A 1 110 ? 30.791 22.978 -42.467 1.00 46.41 110 GLU A C 1
ATOM 874 O O . GLU A 1 110 ? 30.422 23.557 -41.443 1.00 46.41 110 GLU A O 1
ATOM 879 N N . ASP A 1 111 ? 31.748 23.428 -43.294 1.00 38.41 111 ASP A N 1
ATOM 880 C CA . ASP A 1 111 ? 32.348 24.770 -43.466 1.00 38.41 111 ASP A CA 1
ATOM 881 C C . ASP A 1 111 ? 33.365 25.305 -42.424 1.00 38.41 111 ASP A C 1
ATOM 883 O O . ASP A 1 111 ? 33.014 25.815 -41.362 1.00 38.41 111 ASP A O 1
ATOM 887 N N . ASP A 1 112 ? 34.673 25.299 -42.739 1.00 40.34 112 ASP A N 1
ATOM 888 C CA . ASP A 1 112 ? 35.273 26.271 -43.681 1.00 40.34 112 ASP A CA 1
ATOM 889 C C . ASP A 1 112 ? 36.812 26.110 -43.843 1.00 40.34 112 ASP A C 1
ATOM 891 O O . ASP A 1 112 ? 37.566 26.005 -42.877 1.00 40.34 112 ASP A O 1
ATOM 895 N N . GLU A 1 113 ? 37.231 26.174 -45.111 1.00 44.16 113 GLU A N 1
ATOM 896 C CA . GLU A 1 113 ? 38.506 26.662 -45.677 1.00 44.16 113 GLU A CA 1
ATOM 897 C C . GLU A 1 113 ? 39.878 25.994 -45.358 1.00 44.16 113 GLU A C 1
ATOM 899 O O . GLU A 1 113 ? 40.505 26.167 -44.315 1.00 44.16 113 GLU A O 1
ATOM 904 N N . ASP A 1 114 ? 40.405 25.397 -46.439 1.00 39.38 114 ASP A N 1
ATOM 905 C CA . ASP A 1 114 ? 41.756 25.556 -47.009 1.00 39.38 114 ASP A CA 1
ATOM 906 C C . ASP A 1 114 ? 42.813 24.429 -46.935 1.00 39.38 114 ASP A C 1
ATOM 908 O O . ASP A 1 114 ? 43.292 23.980 -45.900 1.00 39.38 114 ASP A O 1
ATOM 912 N N . GLU A 1 115 ? 43.261 24.116 -48.158 1.00 43.38 115 GLU A N 1
ATOM 913 C CA . GLU A 1 115 ? 44.579 23.639 -48.584 1.00 43.38 115 GLU A CA 1
ATOM 914 C C . GLU A 1 115 ? 45.087 22.239 -48.170 1.00 43.38 115 GLU A C 1
ATOM 916 O O . GLU A 1 115 ? 45.652 21.999 -47.109 1.00 43.38 115 GLU A O 1
ATOM 921 N N . ALA A 1 116 ? 45.127 21.399 -49.214 1.00 46.31 116 ALA A N 1
ATOM 922 C CA . ALA A 1 116 ? 46.278 20.601 -49.650 1.00 46.31 116 ALA A CA 1
ATOM 923 C C . ALA A 1 116 ? 46.240 19.070 -49.445 1.00 46.31 116 ALA A C 1
ATOM 925 O O . ALA A 1 116 ? 46.058 18.523 -48.367 1.00 46.31 116 ALA A O 1
ATOM 926 N N . GLU A 1 117 ? 46.571 18.406 -50.561 1.00 42.53 117 GLU A N 1
ATOM 927 C CA . GLU A 1 117 ? 46.978 17.004 -50.734 1.00 42.53 117 GLU A CA 1
ATOM 928 C C . GLU A 1 117 ? 45.884 15.922 -50.795 1.00 42.53 117 GLU A C 1
ATOM 930 O O . GLU A 1 117 ? 45.725 15.068 -49.926 1.00 42.53 117 GLU A O 1
ATOM 935 N N . SER A 1 118 ? 45.248 15.840 -51.969 1.00 52.03 118 SER A N 1
ATOM 936 C CA . SER A 1 118 ? 44.621 14.615 -52.484 1.00 52.03 118 SER A CA 1
ATOM 937 C C . SER A 1 118 ? 45.618 13.440 -52.491 1.00 52.03 118 SER A C 1
ATOM 939 O O . SER A 1 118 ? 46.394 13.275 -53.434 1.00 52.03 118 SER A O 1
ATOM 941 N N . LYS A 1 119 ? 45.558 12.578 -51.466 1.00 50.09 119 LYS A N 1
ATOM 942 C CA . LYS A 1 119 ? 46.255 11.274 -51.402 1.00 50.09 119 LYS A CA 1
ATOM 943 C C . LYS A 1 119 ? 45.370 10.077 -51.775 1.00 50.09 119 LYS A C 1
ATOM 945 O O . LYS A 1 119 ? 45.638 8.960 -51.345 1.00 50.09 119 LYS A O 1
ATOM 950 N N . PHE A 1 120 ? 44.330 10.285 -52.585 1.00 49.59 120 PHE A N 1
ATOM 951 C CA . PHE A 1 120 ? 43.409 9.215 -53.008 1.00 49.59 120 PHE A CA 1
ATOM 952 C C . PHE A 1 120 ? 43.423 8.895 -54.509 1.00 49.59 120 PHE A C 1
ATOM 954 O O . PHE A 1 120 ? 42.629 8.083 -54.985 1.00 49.59 120 PHE A O 1
ATOM 961 N N . SER A 1 121 ? 44.356 9.459 -55.272 1.00 58.66 121 SER A N 1
ATOM 962 C CA . SER A 1 121 ? 44.582 9.068 -56.663 1.00 58.66 121 SER A CA 1
ATOM 963 C C . SER A 1 121 ? 45.496 7.842 -56.742 1.00 58.66 121 SER A C 1
ATOM 965 O O . SER A 1 121 ? 46.681 7.996 -57.000 1.00 58.66 121 SER A O 1
ATOM 967 N N . GLU A 1 122 ? 44.938 6.658 -56.456 1.00 55.16 122 GLU A N 1
ATOM 968 C CA . GLU A 1 122 ? 45.281 5.336 -57.029 1.00 55.16 122 GLU A CA 1
ATOM 969 C C . GLU A 1 122 ? 44.616 4.219 -56.202 1.00 55.16 122 GLU A C 1
ATOM 971 O O . GLU A 1 122 ? 45.244 3.522 -55.405 1.00 55.16 122 GLU A O 1
ATOM 976 N N . ARG A 1 123 ? 43.307 4.012 -56.390 1.00 50.72 123 ARG A N 1
ATOM 977 C CA . ARG A 1 123 ? 42.692 2.731 -56.026 1.00 50.72 123 ARG A CA 1
ATOM 978 C C . ARG A 1 123 ? 42.801 1.828 -57.259 1.00 50.72 123 ARG A C 1
ATOM 980 O O . ARG A 1 123 ? 42.170 2.158 -58.263 1.00 50.72 123 ARG A O 1
ATOM 987 N N . PRO A 1 124 ? 43.579 0.729 -57.246 1.00 54.88 124 PRO A N 1
ATOM 988 C CA . PRO A 1 124 ? 43.522 -0.231 -58.340 1.00 54.88 124 PRO A CA 1
ATOM 989 C C . PRO A 1 124 ? 42.085 -0.749 -58.446 1.00 54.88 124 PRO A C 1
ATOM 991 O O . PRO A 1 124 ? 41.475 -1.098 -57.429 1.00 54.88 124 PRO A O 1
ATOM 994 N N . GLU A 1 125 ? 41.536 -0.739 -59.665 1.00 54.72 125 GLU A N 1
ATOM 995 C CA . GLU A 1 125 ? 40.217 -1.284 -59.988 1.00 54.72 125 GLU A CA 1
ATOM 996 C C . GLU A 1 125 ? 40.045 -2.635 -59.287 1.00 54.72 125 GLU A C 1
ATOM 998 O O . GLU A 1 125 ? 40.804 -3.579 -59.531 1.00 54.72 125 GLU A O 1
ATOM 1003 N N . LYS A 1 126 ? 39.061 -2.734 -58.382 1.00 50.59 126 LYS A N 1
ATOM 1004 C CA . LYS A 1 126 ? 38.695 -4.019 -57.786 1.00 50.59 126 LYS A CA 1
ATOM 1005 C C . LYS A 1 126 ? 38.260 -4.933 -58.925 1.00 50.59 126 LYS A C 1
ATOM 1007 O O . LYS A 1 126 ? 37.226 -4.723 -59.555 1.00 50.59 126 LYS A O 1
ATOM 1012 N N . GLY A 1 127 ? 39.117 -5.909 -59.195 1.00 48.62 127 GLY A N 1
ATOM 1013 C CA . GLY A 1 127 ? 38.972 -6.869 -60.266 1.00 48.62 127 GLY A CA 1
ATOM 1014 C C . GLY A 1 127 ? 37.618 -7.569 -60.245 1.00 48.62 127 GLY A C 1
ATOM 1015 O O . GLY A 1 127 ? 37.123 -7.973 -59.197 1.00 48.62 127 GLY A O 1
ATOM 1016 N N . ARG A 1 128 ? 37.070 -7.705 -61.455 1.00 46.72 128 ARG A N 1
ATOM 1017 C CA . ARG A 1 128 ? 36.364 -8.878 -61.987 1.00 46.72 128 ARG A CA 1
ATOM 1018 C C . ARG A 1 128 ? 35.619 -9.724 -60.947 1.00 46.72 128 ARG A C 1
ATOM 1020 O O . ARG A 1 128 ? 36.218 -10.538 -60.250 1.00 46.72 128 ARG A O 1
ATOM 1027 N N . VAL A 1 129 ? 34.292 -9.624 -60.975 1.00 55.84 129 VAL A N 1
ATOM 1028 C CA . VAL A 1 129 ? 33.386 -10.651 -60.444 1.00 55.84 129 VAL A CA 1
ATOM 1029 C C . VAL A 1 129 ? 33.787 -12.002 -61.060 1.00 55.84 129 VAL A C 1
ATOM 1031 O O . VAL A 1 129 ? 33.719 -12.134 -62.289 1.00 55.84 129 VAL A O 1
ATOM 1034 N N . PRO A 1 130 ? 34.233 -13.002 -60.278 1.00 45.62 130 PRO A N 1
ATOM 1035 C CA . PRO A 1 130 ? 34.428 -14.337 -60.803 1.00 45.62 130 PRO A CA 1
ATOM 1036 C C . PRO A 1 130 ? 33.050 -14.967 -60.987 1.00 45.62 130 PRO A C 1
ATOM 1038 O O . PRO A 1 130 ? 32.336 -15.259 -60.032 1.00 45.62 130 PRO A O 1
ATOM 1041 N N . SER A 1 131 ? 32.690 -15.127 -62.255 1.00 47.53 131 SER A N 1
ATOM 1042 C CA . SER A 1 131 ? 31.735 -16.120 -62.732 1.00 47.53 131 SER A CA 1
ATOM 1043 C C . SER A 1 131 ? 32.051 -17.491 -62.128 1.00 47.53 131 SER A C 1
ATOM 1045 O O . SER A 1 131 ? 33.214 -17.882 -62.103 1.00 47.53 131 SER A O 1
ATOM 1047 N N . ASP A 1 132 ? 30.999 -18.184 -61.694 1.00 51.12 132 ASP A N 1
ATOM 1048 C CA . ASP A 1 132 ? 30.866 -19.622 -61.432 1.00 51.12 132 ASP A CA 1
ATOM 1049 C C . ASP A 1 132 ? 32.147 -20.478 -61.382 1.00 51.12 132 ASP A C 1
ATOM 1051 O O . ASP A 1 132 ? 32.792 -20.728 -62.401 1.00 51.12 132 ASP A O 1
ATOM 1055 N N . GLY A 1 133 ? 32.403 -21.078 -60.211 1.00 55.41 133 GLY A N 1
ATOM 105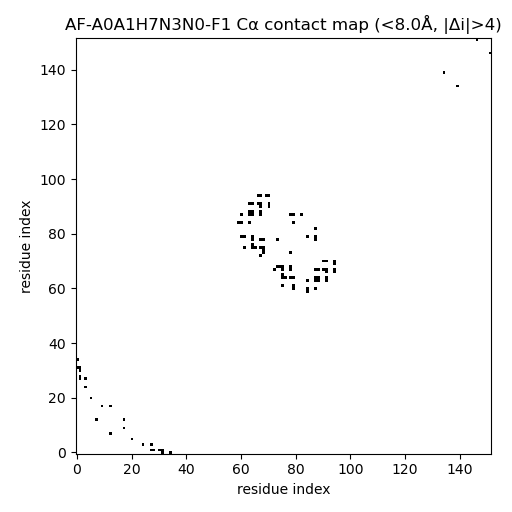6 C CA . GLY A 1 1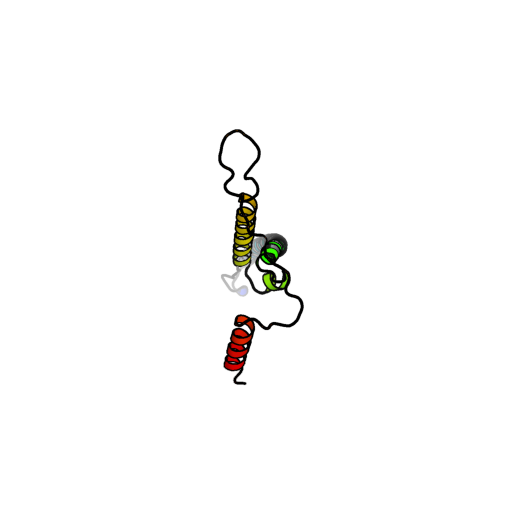33 ? 32.982 -22.426 -60.161 1.00 55.41 133 GLY A CA 1
ATOM 1057 C C . GLY A 1 133 ? 34.258 -22.656 -59.351 1.00 55.41 133 GLY A C 1
ATOM 1058 O O . GLY A 1 133 ? 34.688 -23.805 -59.299 1.00 55.41 133 GLY A O 1
ATOM 1059 N N . ASP A 1 134 ? 34.848 -21.656 -58.689 1.00 53.06 134 ASP A N 1
ATOM 1060 C CA . ASP A 1 134 ? 36.105 -21.857 -57.948 1.00 53.06 134 ASP A CA 1
ATOM 1061 C C . ASP A 1 134 ? 35.909 -21.750 -56.426 1.00 53.06 134 ASP A C 1
ATOM 1063 O O . ASP A 1 134 ? 35.858 -20.666 -55.842 1.00 53.06 134 ASP A O 1
ATOM 1067 N N . LYS A 1 135 ? 35.793 -22.908 -55.761 1.00 56.88 135 LYS A N 1
ATOM 1068 C CA . LYS A 1 135 ? 35.870 -23.014 -54.296 1.00 56.88 135 LYS A CA 1
ATOM 1069 C C . LYS A 1 135 ? 37.266 -22.563 -53.853 1.00 56.88 135 LYS A C 1
ATOM 1071 O O . LYS A 1 135 ? 38.236 -23.314 -53.972 1.00 56.88 135 LYS A O 1
ATOM 1076 N N . THR A 1 136 ? 37.370 -21.333 -53.350 1.00 70.12 136 THR A N 1
ATOM 1077 C CA . THR A 1 136 ? 38.619 -20.755 -52.834 1.00 70.12 136 THR A CA 1
ATOM 1078 C C . THR A 1 136 ? 39.174 -21.601 -51.683 1.00 70.12 136 THR A C 1
ATOM 1080 O O . THR A 1 136 ? 38.418 -22.274 -50.980 1.00 70.12 136 THR A O 1
ATOM 1083 N N . ALA A 1 137 ? 40.495 -21.574 -51.466 1.00 68.94 137 ALA A N 1
ATOM 1084 C CA . ALA A 1 137 ? 41.165 -22.348 -50.410 1.00 68.94 137 ALA A CA 1
ATOM 1085 C C . ALA A 1 137 ? 40.529 -22.156 -49.018 1.00 68.94 137 ALA A C 1
ATOM 1087 O O . ALA A 1 137 ? 40.466 -23.098 -48.234 1.00 68.94 137 ALA A O 1
ATOM 1088 N N . PHE A 1 138 ? 39.972 -20.969 -48.766 1.00 69.25 138 PHE A N 1
ATOM 1089 C CA . PHE A 1 138 ? 39.211 -20.653 -47.561 1.00 69.25 138 PHE A CA 1
ATOM 1090 C C . PHE A 1 138 ? 37.924 -21.481 -47.427 1.00 69.25 138 PHE A C 1
ATOM 1092 O O . PHE A 1 138 ? 37.661 -22.029 -46.365 1.00 69.25 138 PHE A O 1
ATOM 1099 N N . SER A 1 139 ? 37.147 -21.633 -48.506 1.00 76.75 139 SER A N 1
ATOM 1100 C CA . SER A 1 139 ? 35.900 -22.414 -48.473 1.00 76.75 139 SER A CA 1
ATOM 1101 C C . SER A 1 139 ? 36.137 -23.896 -48.170 1.00 76.75 139 SER A C 1
ATOM 1103 O O . SER A 1 139 ? 35.373 -24.496 -47.423 1.00 76.75 139 SER A O 1
ATOM 1105 N N . LYS A 1 140 ? 37.237 -24.472 -48.673 1.00 77.94 140 LYS A N 1
ATOM 1106 C CA . LYS A 1 140 ? 37.630 -25.851 -48.344 1.00 77.94 140 LYS A CA 1
ATOM 1107 C C . LYS A 1 140 ? 38.072 -25.989 -46.890 1.00 77.94 140 LYS A C 1
ATOM 1109 O O . LYS A 1 140 ? 37.727 -26.970 -46.249 1.00 77.94 140 LYS A O 1
ATOM 1114 N N . GLN A 1 141 ? 38.806 -25.004 -46.376 1.00 74.75 141 GLN A N 1
ATOM 1115 C CA . GLN A 1 141 ? 39.253 -25.009 -44.986 1.00 74.75 141 GLN A CA 1
ATOM 1116 C C . GLN A 1 141 ? 38.076 -24.857 -44.011 1.00 74.75 141 GLN A C 1
ATOM 1118 O O . GLN A 1 141 ? 38.031 -25.546 -42.999 1.00 74.75 141 GLN A O 1
ATOM 1123 N N . ALA A 1 142 ? 37.084 -24.034 -44.358 1.00 79.62 142 ALA A N 1
ATOM 1124 C CA . ALA A 1 142 ? 35.848 -23.912 -43.592 1.00 79.62 142 ALA A CA 1
ATOM 1125 C C . ALA A 1 142 ? 35.007 -25.205 -43.620 1.00 79.62 142 ALA A C 1
ATOM 1127 O O . ALA A 1 142 ? 34.450 -25.587 -42.595 1.00 79.62 142 ALA A O 1
ATOM 1128 N N . GLU A 1 143 ? 34.934 -25.903 -44.762 1.00 79.94 143 GLU A N 1
ATOM 1129 C CA . GLU A 1 143 ? 34.262 -27.211 -44.854 1.00 79.94 143 GLU A CA 1
ATOM 1130 C C . GLU A 1 143 ? 34.960 -28.276 -43.981 1.00 79.94 143 GLU A C 1
ATOM 1132 O O . GLU A 1 143 ? 34.278 -29.003 -43.258 1.00 79.94 143 GLU A O 1
ATOM 1137 N N .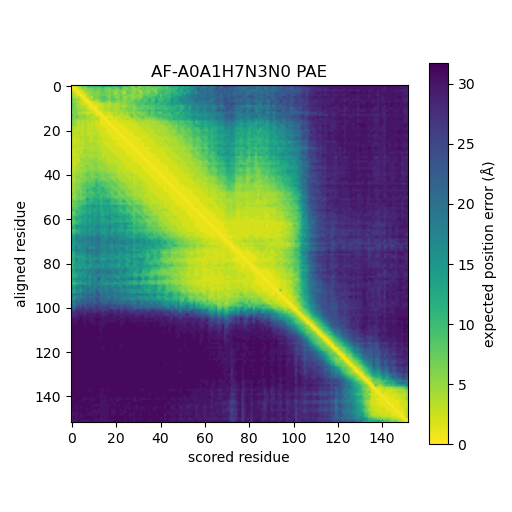 ASP A 1 144 ? 36.297 -28.330 -43.981 1.00 83.50 144 ASP A N 1
ATOM 1138 C CA . ASP A 1 144 ? 37.076 -29.266 -43.151 1.00 83.50 144 ASP A CA 1
ATOM 1139 C C . ASP A 1 144 ? 36.922 -28.991 -41.644 1.00 83.50 144 ASP A C 1
ATOM 1141 O O . ASP A 1 144 ? 36.762 -29.926 -40.855 1.00 83.50 144 ASP A O 1
ATOM 1145 N N . ASP A 1 145 ? 36.931 -27.722 -41.224 1.00 81.94 145 ASP A N 1
ATOM 1146 C CA . ASP A 1 145 ? 36.771 -27.361 -39.810 1.00 81.94 145 ASP A CA 1
ATOM 1147 C C . ASP A 1 145 ? 35.364 -27.700 -39.293 1.00 81.94 145 ASP A C 1
ATOM 1149 O O . ASP A 1 145 ? 35.210 -28.200 -38.173 1.00 81.94 145 ASP A O 1
ATOM 1153 N N . VAL A 1 146 ? 34.335 -27.513 -40.126 1.00 82.50 146 VAL A N 1
ATOM 1154 C CA . VAL A 1 146 ? 32.957 -27.907 -39.801 1.00 82.50 146 VAL A CA 1
ATOM 1155 C C . VAL A 1 146 ? 32.811 -29.429 -39.751 1.00 82.50 146 VAL A C 1
ATOM 1157 O O . VAL A 1 146 ? 32.205 -29.946 -38.813 1.00 82.50 146 VAL A O 1
ATOM 1160 N N . ALA A 1 147 ? 33.398 -30.165 -40.699 1.00 84.25 147 ALA A N 1
ATOM 1161 C CA . ALA A 1 147 ? 33.378 -31.630 -40.683 1.00 84.25 147 ALA A CA 1
ATOM 1162 C C . ALA A 1 147 ? 34.048 -32.187 -39.416 1.00 84.25 147 ALA A C 1
ATOM 1164 O O . ALA A 1 147 ? 33.506 -33.066 -38.741 1.00 84.25 147 ALA A O 1
ATOM 1165 N N . ARG A 1 148 ? 35.173 -31.586 -39.012 1.00 80.94 148 ARG A N 1
ATOM 1166 C CA . ARG A 1 148 ? 35.903 -31.957 -37.797 1.00 80.94 148 ARG A CA 1
ATOM 1167 C C . ARG A 1 148 ? 35.119 -31.678 -36.514 1.00 80.94 148 ARG A C 1
ATOM 1169 O O . ARG A 1 148 ? 35.213 -32.464 -35.573 1.00 80.94 148 ARG A O 1
ATOM 1176 N N . LEU A 1 149 ? 34.349 -30.590 -36.473 1.00 78.19 149 LEU A N 1
ATOM 1177 C CA . LEU A 1 149 ? 33.458 -30.255 -35.355 1.00 78.19 149 LEU A CA 1
ATOM 1178 C C . LEU A 1 149 ? 32.245 -31.189 -35.267 1.00 78.19 149 LEU A C 1
ATOM 1180 O O . LEU A 1 149 ? 31.801 -31.509 -34.167 1.00 78.19 149 LEU A O 1
ATOM 1184 N N . LEU A 1 150 ? 31.725 -31.638 -36.411 1.00 80.50 150 LEU A N 1
ATOM 1185 C CA . LEU A 1 150 ? 30.556 -32.518 -36.484 1.00 80.50 150 LEU A CA 1
ATOM 1186 C C . LEU A 1 150 ? 30.901 -34.015 -36.404 1.00 80.50 150 LEU A C 1
ATOM 1188 O O . LEU A 1 150 ? 29.993 -34.841 -36.331 1.00 80.50 150 LEU A O 1
ATOM 1192 N N . GLY A 1 151 ? 32.190 -34.371 -36.381 1.00 68.06 151 GLY A N 1
ATOM 1193 C CA . GLY A 1 151 ? 32.653 -35.759 -36.289 1.00 68.06 151 GLY A CA 1
ATOM 1194 C C . GLY A 1 151 ? 32.314 -36.607 -37.521 1.00 68.06 151 GLY A C 1
ATOM 1195 O O . GLY A 1 151 ? 32.115 -37.815 -37.378 1.00 68.06 151 GLY A O 1
ATOM 1196 N N . LEU A 1 152 ? 32.219 -35.968 -38.693 1.00 53.91 152 LEU A N 1
ATOM 1197 C CA . LEU A 1 152 ? 31.941 -36.578 -40.000 1.00 53.91 152 LEU A CA 1
ATOM 1198 C C . LEU A 1 152 ? 33.225 -36.823 -40.800 1.00 53.91 152 LEU A C 1
ATOM 1200 O O . LEU A 1 152 ? 34.138 -35.972 -40.734 1.00 53.91 152 LEU A O 1
#

Mean predicted aligned error: 18.37 Å

Sequence (152 aa):
MHEFSLTKDIEEMDEGELRSTLDEFMEKHAENVQAFDDLEDEVAEYSEKVEALEGDLETAQTYFAEKASDYTHLDTEVIVERFSLAETIELAGEAEDAEAEFSVEDEGDEDDEDEAESKFSERPEKGRVPSDGDKTAFSKQAEDDVARLLGL

Solvent-accessible surface area (backbone atoms only — not comparable to full-atom values): 9271 Å² total; per-residue (Å²): 129,76,84,87,79,77,94,63,59,77,90,76,49,52,78,66,54,50,50,53,53,50,52,53,48,52,51,48,48,51,53,39,50,51,56,45,53,55,47,52,53,50,50,50,53,51,48,55,52,47,56,51,50,52,52,52,47,54,53,49,37,51,56,28,15,49,47,22,18,74,61,70,72,46,59,39,70,60,42,55,74,73,41,53,64,70,58,29,46,52,44,24,48,55,30,52,52,52,52,52,60,64,60,66,74,79,78,82,85,87,89,84,90,86,88,86,79,89,86,70,92,77,74,77,78,82,72,74,85,80,74,86,85,78,82,48,76,65,57,54,50,54,51,51,54,51,30,63,74,70,74,103

Foldseek 3Di:
DDDQDDPDDPVPDDPVRVVVSVVVVVVVVVVVVVVVVVVVVVVVVVVVVVVVVVVVLVVLLLVLLVLLCVVVVDDSVCCSVPDDSVVSNVSSVVSVVVVVVVVVVPPPDDDDDDDDDDPPPDDPPPDDDDDDDDCPPVNVVVVVVVCVVVVD

Radius of gyration: 40.06 Å; Cα contacts (8 Å, |Δi|>4): 55; chains: 1; bounding box: 74×63×107 Å